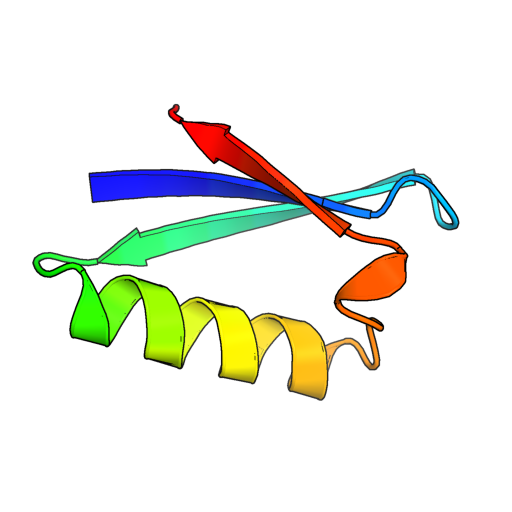Protein AF-A0A0F9RPN8-F1 (afdb_monomer_lite)

Secondary structure (DSSP, 8-state):
-EEEEEETTTTEEEEEE-SSHHHHHHHHHHHHHHHT--GGGEEEEE-

Sequence (47 aa):
MLFSIINDKIDDCVVVEGDTIEECQTKTMEELHKRGWDMSDCHSEEL

Organism: NCBI:txid412755

Radius of gyration: 9.87 Å; chains: 1; bounding box: 23×17×24 Å

pLDDT: mean 91.0, std 2.52, range [80.88, 93.94]

Structure (mmCIF, N/CA/C/O backbone):
data_AF-A0A0F9RPN8-F1
#
_entry.id   AF-A0A0F9RPN8-F1
#
loop_
_atom_site.group_PDB
_atom_site.id
_atom_site.type_symbol
_atom_site.label_atom_id
_atom_site.label_alt_id
_atom_site.label_comp_id
_atom_site.label_asym_id
_atom_site.label_entity_id
_atom_site.label_seq_id
_atom_site.pdbx_PDB_ins_code
_atom_site.Cartn_x
_atom_site.Cartn_y
_atom_site.Cartn_z
_atom_site.occupancy
_atom_site.B_iso_or_equiv
_atom_site.auth_seq_id
_atom_site.auth_comp_id
_atom_site.auth_asym_id
_atom_site.auth_atom_id
_atom_site.pdbx_PDB_model_num
ATOM 1 N N . MET A 1 1 ? -12.131 4.327 4.784 1.00 84.56 1 MET A N 1
ATOM 2 C CA . MET A 1 1 ? -11.221 5.114 3.924 1.00 8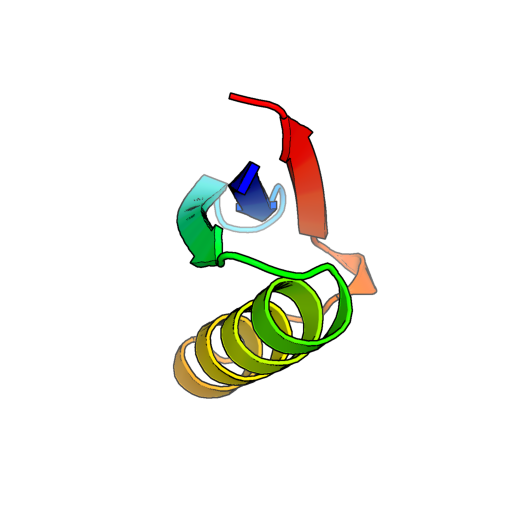4.56 1 MET A CA 1
ATOM 3 C C . MET A 1 1 ? -10.549 4.155 2.973 1.00 84.56 1 MET A C 1
ATOM 5 O O . MET A 1 1 ? -10.207 3.053 3.395 1.00 84.56 1 MET A O 1
ATOM 9 N N . LEU A 1 2 ? -10.412 4.556 1.716 1.00 89.25 2 LEU A N 1
ATOM 10 C CA . LEU A 1 2 ? -9.867 3.726 0.653 1.00 89.25 2 LEU A CA 1
ATOM 11 C C . LEU A 1 2 ? -8.741 4.504 -0.027 1.00 89.25 2 LEU A C 1
ATOM 13 O O . LEU A 1 2 ? -8.928 5.659 -0.395 1.00 89.25 2 LEU A O 1
ATOM 17 N N . PHE A 1 3 ? -7.570 3.894 -0.163 1.00 90.50 3 PHE A N 1
ATOM 18 C CA . PHE A 1 3 ? -6.466 4.485 -0.915 1.00 90.50 3 PHE A CA 1
ATOM 19 C C . PHE A 1 3 ? -5.656 3.395 -1.607 1.00 90.50 3 PHE A C 1
ATOM 21 O O . PHE A 1 3 ? -5.572 2.254 -1.147 1.00 90.50 3 PHE A O 1
ATOM 28 N N . SER A 1 4 ? -5.078 3.759 -2.741 1.00 92.12 4 SER A N 1
ATOM 29 C CA . SER A 1 4 ? -4.124 2.954 -3.486 1.00 92.12 4 SER A CA 1
ATOM 30 C C . SER A 1 4 ? -2.713 3.322 -3.054 1.00 92.12 4 SER A C 1
ATOM 32 O O . SER A 1 4 ? -2.392 4.499 -2.936 1.00 92.12 4 SER A O 1
ATOM 34 N N . ILE A 1 5 ? -1.861 2.331 -2.836 1.00 93.00 5 ILE A N 1
ATOM 35 C CA . ILE A 1 5 ? -0.421 2.499 -2.675 1.00 93.00 5 ILE A CA 1
ATOM 36 C C . ILE A 1 5 ? 0.223 2.038 -3.967 1.00 93.00 5 ILE A C 1
ATOM 38 O O . ILE A 1 5 ? 0.079 0.879 -4.352 1.00 93.00 5 ILE A O 1
ATOM 42 N N . ILE A 1 6 ? 0.933 2.941 -4.621 1.00 93.94 6 ILE A N 1
ATOM 43 C CA . ILE A 1 6 ? 1.567 2.726 -5.915 1.00 93.94 6 ILE A CA 1
ATOM 44 C C . ILE A 1 6 ? 3.072 2.674 -5.691 1.00 93.94 6 ILE A C 1
ATOM 46 O O . ILE A 1 6 ? 3.621 3.513 -4.980 1.00 93.94 6 ILE A O 1
ATOM 50 N N . ASN A 1 7 ? 3.726 1.679 -6.283 1.00 93.94 7 ASN A N 1
ATOM 51 C CA . ASN A 1 7 ? 5.173 1.538 -6.298 1.00 93.94 7 ASN A CA 1
ATOM 52 C C . ASN A 1 7 ? 5.698 1.821 -7.709 1.00 93.94 7 ASN A C 1
ATOM 54 O O . ASN A 1 7 ? 5.635 0.965 -8.595 1.00 93.94 7 ASN A O 1
ATOM 58 N N . ASP A 1 8 ? 6.255 3.016 -7.905 1.00 90.25 8 ASP A N 1
ATOM 59 C CA . ASP A 1 8 ? 6.707 3.509 -9.214 1.00 90.25 8 ASP A CA 1
ATOM 60 C C . ASP A 1 8 ? 7.883 2.710 -9.794 1.00 90.25 8 ASP A C 1
ATOM 62 O O . ASP A 1 8 ? 8.128 2.708 -11.000 1.00 90.25 8 ASP A O 1
ATOM 66 N N . LYS A 1 9 ? 8.651 2.030 -8.940 1.00 90.75 9 LYS A N 1
ATO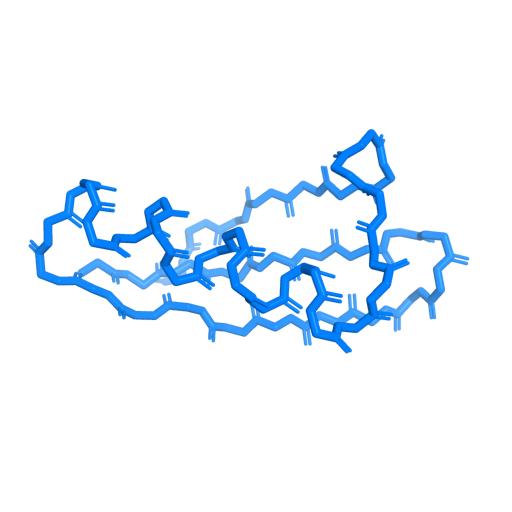M 67 C CA . LYS A 1 9 ? 9.871 1.323 -9.346 1.00 90.75 9 LYS A CA 1
ATOM 68 C C . LYS A 1 9 ? 9.586 -0.003 -10.032 1.00 90.75 9 LYS A C 1
ATOM 70 O O . LYS A 1 9 ? 10.372 -0.435 -10.876 1.00 90.75 9 LYS A O 1
ATOM 75 N N . ILE A 1 10 ? 8.509 -0.666 -9.624 1.00 90.81 10 ILE A N 1
ATOM 76 C CA . ILE A 1 10 ? 8.099 -1.962 -10.171 1.00 90.81 10 ILE A CA 1
ATOM 77 C C . ILE A 1 10 ? 6.775 -1.891 -10.935 1.00 90.81 10 ILE A C 1
ATOM 79 O O . ILE A 1 10 ? 6.347 -2.922 -11.442 1.00 90.81 10 I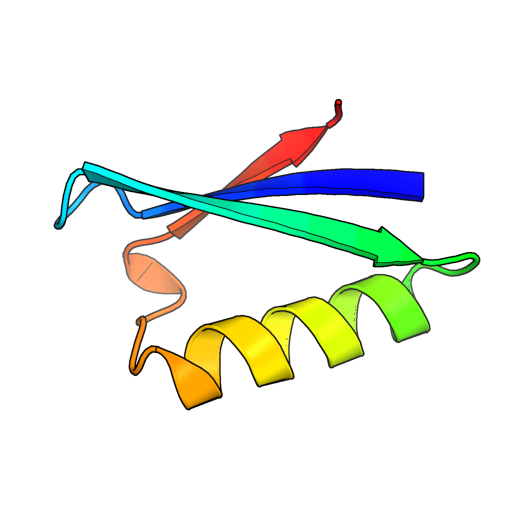LE A O 1
ATOM 83 N N . ASP A 1 11 ? 6.178 -0.697 -11.033 1.00 89.50 11 ASP A N 1
ATOM 84 C CA . ASP A 1 11 ? 4.911 -0.441 -11.726 1.00 89.50 11 ASP A CA 1
ATOM 85 C C . ASP A 1 11 ? 3.781 -1.351 -11.208 1.00 89.50 11 ASP A C 1
ATOM 87 O O . ASP A 1 11 ? 3.097 -2.039 -11.964 1.00 89.50 11 ASP A O 1
ATOM 91 N N . ASP A 1 12 ? 3.638 -1.408 -9.879 1.00 93.25 12 ASP A N 1
ATOM 92 C CA . ASP A 1 12 ? 2.632 -2.226 -9.191 1.00 93.25 12 ASP A CA 1
ATOM 93 C C . ASP A 1 12 ? 1.869 -1.386 -8.159 1.00 93.25 12 ASP A C 1
ATOM 95 O O . ASP A 1 12 ? 2.375 -0.377 -7.660 1.00 93.25 12 ASP A O 1
ATOM 99 N N . CYS A 1 13 ? 0.643 -1.790 -7.822 1.00 92.69 13 CYS A N 1
ATOM 100 C CA . CYS A 1 13 ? -0.178 -1.088 -6.840 1.00 92.69 13 CYS A CA 1
ATOM 101 C C . CYS A 1 13 ? -0.997 -2.029 -5.947 1.00 92.69 13 CYS A C 1
ATOM 103 O O . CYS A 1 13 ? -1.331 -3.161 -6.301 1.00 92.69 13 CYS A O 1
ATOM 105 N N . VAL A 1 14 ? -1.332 -1.551 -4.749 1.00 92.88 14 VAL A N 1
ATOM 106 C CA . VAL A 1 14 ? -2.208 -2.246 -3.803 1.00 92.88 14 VAL A CA 1
ATOM 107 C C . VAL A 1 14 ? -3.236 -1.294 -3.222 1.00 92.88 14 VAL A C 1
ATOM 109 O O . VAL A 1 14 ? -2.904 -0.213 -2.754 1.00 92.88 14 VAL A O 1
ATOM 112 N N . VAL A 1 15 ? -4.492 -1.727 -3.194 1.00 93.31 15 VAL A N 1
ATOM 113 C CA . VAL A 1 15 ? -5.567 -0.989 -2.531 1.00 93.31 15 VAL A CA 1
ATOM 114 C C . VAL A 1 15 ? -5.660 -1.418 -1.074 1.00 93.31 15 VAL A C 1
ATOM 116 O O . VAL A 1 15 ? -5.726 -2.611 -0.771 1.00 93.31 15 VAL A O 1
ATOM 119 N N . VAL A 1 16 ? -5.692 -0.435 -0.178 1.00 92.12 16 VAL A N 1
ATOM 120 C CA . VAL A 1 16 ? -5.859 -0.625 1.260 1.00 92.12 16 VAL A CA 1
ATOM 121 C C . VAL A 1 16 ? -7.151 0.052 1.706 1.00 92.12 16 VAL A C 1
ATOM 123 O O . VAL A 1 16 ? -7.411 1.215 1.402 1.00 92.12 16 VAL A O 1
ATOM 126 N N . GLU A 1 17 ? -7.961 -0.697 2.452 1.00 93.25 17 GLU A N 1
ATOM 127 C CA . GLU A 1 17 ? -9.206 -0.224 3.053 1.00 93.25 17 GLU A CA 1
ATOM 128 C C . GLU A 1 17 ? -9.123 -0.332 4.578 1.00 93.25 17 GLU A C 1
ATOM 130 O O . GLU A 1 17 ? -8.738 -1.377 5.114 1.00 93.25 17 GLU A O 1
ATOM 135 N N . GLY A 1 18 ? -9.515 0.722 5.290 1.00 91.31 18 GLY A N 1
ATOM 136 C CA . GLY A 1 18 ? -9.634 0.707 6.750 1.00 91.31 18 GLY A CA 1
ATOM 137 C C . GLY A 1 18 ? -10.629 1.737 7.270 1.00 91.31 18 GLY A C 1
ATOM 138 O O . GLY A 1 18 ? -10.904 2.745 6.613 1.00 91.31 18 GLY A O 1
ATOM 139 N N . ASP A 1 19 ? -11.168 1.498 8.461 1.00 90.19 19 ASP A N 1
ATOM 140 C CA . ASP A 1 19 ? -12.172 2.369 9.079 1.00 90.19 19 ASP A CA 1
ATOM 141 C C . ASP A 1 19 ? -11.530 3.589 9.755 1.00 90.19 19 ASP A C 1
ATOM 143 O O . ASP A 1 19 ? -12.140 4.654 9.861 1.00 90.19 19 ASP A O 1
ATOM 147 N N . THR A 1 20 ? -10.268 3.458 10.174 1.00 91.25 20 THR A N 1
ATOM 148 C CA . THR A 1 20 ? -9.491 4.504 10.855 1.00 91.25 20 THR A CA 1
ATOM 149 C C . THR A 1 20 ? -8.121 4.707 10.215 1.00 91.25 20 THR A C 1
ATOM 151 O O . THR A 1 20 ? -7.627 3.843 9.493 1.00 91.25 20 THR A O 1
ATOM 154 N N . ILE A 1 21 ? -7.482 5.852 10.488 1.00 87.88 21 ILE A N 1
ATOM 155 C CA . ILE A 1 21 ? -6.154 6.171 9.935 1.00 87.88 21 ILE A CA 1
ATOM 156 C C . ILE A 1 21 ? -5.103 5.179 10.450 1.00 87.88 21 ILE A C 1
ATOM 158 O O . ILE A 1 21 ? -4.260 4.732 9.679 1.00 87.88 21 ILE A O 1
ATOM 162 N N . GLU A 1 22 ? -5.168 4.800 11.728 1.00 91.44 22 GLU A N 1
ATOM 163 C CA . GLU A 1 22 ? -4.247 3.816 12.312 1.00 91.44 22 GLU A CA 1
ATOM 164 C C . GLU A 1 22 ? -4.376 2.454 11.629 1.00 91.44 22 GLU A C 1
ATOM 166 O O . GLU A 1 22 ? -3.373 1.872 11.230 1.00 91.44 22 GLU A O 1
ATOM 171 N N . GLU A 1 23 ? -5.603 1.976 11.410 1.00 92.81 23 GLU A N 1
ATOM 172 C CA . GLU A 1 23 ? -5.837 0.708 10.715 1.00 92.81 23 GLU A CA 1
ATOM 173 C C . GLU A 1 23 ? -5.319 0.745 9.272 1.00 92.81 23 GLU A C 1
ATOM 175 O O . GLU A 1 23 ? -4.683 -0.198 8.801 1.00 92.81 23 GLU A O 1
ATOM 180 N N . CYS A 1 24 ? -5.540 1.869 8.590 1.00 90.31 24 CYS A N 1
ATOM 181 C CA . CYS A 1 24 ? -5.019 2.128 7.256 1.00 90.31 24 CYS A CA 1
ATOM 182 C C . CYS A 1 24 ? -3.485 2.058 7.225 1.00 90.31 24 CYS A C 1
ATOM 184 O O . CYS A 1 24 ? -2.913 1.401 6.355 1.00 90.31 24 CYS A O 1
ATOM 186 N N . GLN A 1 25 ? -2.810 2.677 8.196 1.00 90.06 25 GLN A N 1
ATOM 187 C CA . GLN A 1 25 ? -1.352 2.630 8.322 1.00 90.06 25 GLN A CA 1
ATOM 188 C C . GLN A 1 25 ? -0.843 1.222 8.638 1.00 90.06 25 GLN A C 1
ATOM 190 O O . GLN A 1 25 ? 0.129 0.779 8.030 1.00 90.06 25 GLN A O 1
ATOM 195 N N . THR A 1 26 ? -1.496 0.493 9.546 1.00 93.56 26 THR A N 1
ATOM 196 C CA . THR A 1 26 ? -1.119 -0.889 9.869 1.00 93.56 26 THR A CA 1
ATOM 197 C C . THR A 1 26 ? -1.221 -1.784 8.639 1.00 93.56 26 THR A C 1
ATOM 199 O O . THR A 1 26 ? -0.234 -2.417 8.271 1.00 93.56 26 THR A O 1
ATOM 202 N N . LYS A 1 27 ? -2.365 -1.768 7.944 1.00 93.25 27 LYS A N 1
ATOM 203 C CA . LYS A 1 27 ? -2.577 -2.566 6.727 1.00 93.25 27 LYS A CA 1
ATOM 204 C C . LYS A 1 27 ? -1.598 -2.191 5.614 1.00 93.25 27 LYS A C 1
ATOM 206 O O . LYS A 1 27 ? -1.061 -3.067 4.947 1.00 93.25 27 LYS A O 1
ATOM 211 N N . THR A 1 28 ? -1.312 -0.899 5.455 1.00 91.69 28 THR A N 1
ATOM 212 C CA . THR A 1 28 ? -0.288 -0.393 4.526 1.00 91.69 28 THR A CA 1
ATOM 213 C C . THR A 1 28 ? 1.075 -1.015 4.804 1.00 91.69 28 THR A C 1
ATOM 215 O O . THR A 1 28 ? 1.695 -1.580 3.907 1.00 91.69 28 THR A O 1
ATOM 218 N N . MET A 1 29 ? 1.539 -0.940 6.051 1.00 91.69 29 MET A N 1
ATOM 219 C CA . MET A 1 29 ? 2.843 -1.471 6.452 1.00 91.69 29 MET A CA 1
ATOM 220 C C . MET A 1 29 ? 2.922 -2.988 6.276 1.00 91.69 29 MET A C 1
ATOM 222 O O . MET A 1 29 ? 3.940 -3.500 5.814 1.00 91.69 29 MET A O 1
ATOM 226 N N . GLU A 1 30 ? 1.850 -3.708 6.610 1.00 93.88 30 GLU A N 1
ATOM 227 C CA . GLU A 1 30 ? 1.760 -5.155 6.403 1.00 93.88 30 GLU A CA 1
ATOM 228 C C . GLU A 1 30 ? 1.849 -5.524 4.919 1.00 93.88 30 GLU A C 1
ATOM 230 O O . GLU A 1 30 ? 2.619 -6.411 4.546 1.00 93.88 30 GLU A O 1
ATOM 235 N N . GLU A 1 31 ? 1.108 -4.822 4.061 1.00 92.44 31 GLU A N 1
ATOM 236 C CA . GLU A 1 31 ? 1.081 -5.062 2.620 1.00 92.44 31 GLU A CA 1
ATOM 237 C C . GLU A 1 31 ? 2.411 -4.697 1.941 1.00 92.44 31 GLU A C 1
ATOM 239 O O . GLU A 1 31 ? 2.865 -5.434 1.060 1.00 92.44 31 GLU A O 1
ATOM 244 N N . LEU A 1 32 ? 3.076 -3.624 2.385 1.00 91.62 32 LEU A N 1
ATOM 245 C CA . LEU A 1 32 ? 4.427 -3.258 1.949 1.00 91.62 32 LEU A CA 1
ATOM 246 C C . LEU A 1 32 ? 5.448 -4.321 2.368 1.00 91.62 32 LEU A C 1
ATOM 248 O O . LEU A 1 32 ? 6.202 -4.823 1.535 1.00 91.62 32 LEU A O 1
ATOM 252 N N . HIS A 1 33 ? 5.435 -4.729 3.640 1.00 93.19 33 HIS A N 1
ATOM 253 C CA . HIS A 1 33 ? 6.360 -5.731 4.169 1.00 93.19 33 HIS A CA 1
ATOM 254 C C . HIS A 1 33 ? 6.180 -7.094 3.487 1.00 93.19 33 HIS A C 1
ATOM 256 O O . HIS A 1 33 ? 7.157 -7.740 3.110 1.00 93.19 33 HIS A O 1
ATOM 262 N N . LYS A 1 34 ? 4.933 -7.528 3.275 1.00 93.12 34 LYS A N 1
ATOM 263 C CA . LYS A 1 34 ? 4.602 -8.787 2.594 1.00 93.12 34 LYS A CA 1
ATOM 264 C C . LYS A 1 34 ? 5.101 -8.822 1.151 1.00 93.12 34 LYS A C 1
ATOM 266 O O . LYS A 1 34 ? 5.514 -9.881 0.683 1.00 93.12 34 LYS A O 1
ATOM 271 N N . ARG A 1 35 ? 5.062 -7.684 0.453 1.00 90.06 35 ARG A N 1
ATOM 272 C CA . ARG A 1 35 ? 5.572 -7.561 -0.919 1.00 90.06 35 ARG A CA 1
ATOM 273 C C . ARG A 1 35 ? 7.063 -7.221 -0.992 1.00 90.06 35 ARG A C 1
ATOM 275 O O . ARG A 1 35 ? 7.636 -7.275 -2.076 1.00 90.06 35 ARG A O 1
ATOM 282 N N . GLY A 1 36 ? 7.697 -6.890 0.134 1.00 92.12 36 GLY A N 1
ATOM 283 C CA . GLY A 1 36 ? 9.083 -6.424 0.172 1.00 92.12 36 GLY A CA 1
ATOM 284 C C . GLY A 1 36 ? 9.270 -5.050 -0.476 1.00 92.12 36 GLY A C 1
ATOM 285 O O . GLY A 1 36 ? 10.312 -4.795 -1.077 1.00 92.12 36 GLY A O 1
ATOM 286 N N . TRP A 1 37 ? 8.251 -4.192 -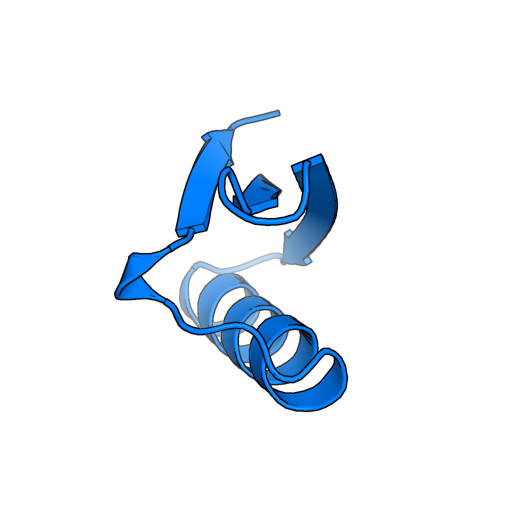0.412 1.00 93.00 37 TRP A N 1
ATOM 287 C CA . TRP A 1 37 ? 8.296 -2.840 -0.963 1.00 93.00 37 TRP A CA 1
ATOM 288 C C . TRP A 1 37 ? 8.954 -1.875 0.015 1.00 93.00 37 TRP A C 1
ATOM 290 O O . TRP A 1 37 ? 8.713 -1.930 1.221 1.00 93.00 37 TRP A O 1
ATOM 300 N N . ASP A 1 38 ? 9.761 -0.965 -0.524 1.00 90.25 38 ASP A N 1
ATOM 301 C CA . ASP A 1 38 ? 10.320 0.145 0.237 1.00 90.25 38 ASP A CA 1
ATOM 302 C C . ASP A 1 38 ? 9.350 1.329 0.194 1.00 90.25 38 ASP A C 1
ATOM 304 O O . ASP A 1 38 ? 8.869 1.704 -0.877 1.00 90.25 38 ASP A O 1
ATOM 308 N N . MET A 1 39 ? 9.073 1.940 1.346 1.00 86.00 39 MET A N 1
ATOM 309 C CA . MET A 1 39 ? 8.208 3.123 1.422 1.00 86.00 39 MET A CA 1
ATOM 310 C C . MET A 1 39 ? 8.744 4.306 0.618 1.00 86.00 39 MET A C 1
ATOM 312 O O . MET A 1 39 ? 7.960 5.125 0.158 1.00 86.00 39 MET A O 1
ATOM 316 N N . SER A 1 40 ? 10.062 4.400 0.446 1.00 89.88 40 SER A N 1
ATOM 317 C CA . SER A 1 40 ? 10.696 5.486 -0.307 1.00 89.88 40 SER A CA 1
ATOM 318 C C . SER A 1 40 ? 10.372 5.423 -1.800 1.00 89.88 40 SER A C 1
ATOM 320 O O . SER A 1 40 ? 10.437 6.443 -2.481 1.00 89.88 40 SER A O 1
ATOM 322 N N . ASP A 1 41 ? 10.031 4.228 -2.288 1.00 90.06 41 ASP A N 1
ATOM 323 C CA . ASP A 1 41 ? 9.673 3.950 -3.679 1.00 90.06 41 ASP A CA 1
ATOM 324 C C . ASP A 1 41 ? 8.141 3.971 -3.895 1.00 90.06 41 ASP A C 1
ATOM 326 O O . ASP A 1 41 ? 7.675 3.653 -4.989 1.00 90.06 41 ASP A O 1
ATOM 330 N N . CYS A 1 42 ? 7.355 4.304 -2.860 1.00 91.50 42 CYS A N 1
ATOM 331 C CA . CYS A 1 42 ? 5.895 4.250 -2.894 1.00 91.50 42 CYS A CA 1
ATOM 332 C C . CYS A 1 42 ? 5.243 5.615 -2.636 1.00 91.50 42 CYS A C 1
ATOM 334 O O . CYS A 1 42 ? 5.721 6.414 -1.831 1.00 91.50 42 CYS A O 1
ATOM 336 N N . HIS A 1 43 ? 4.077 5.836 -3.238 1.00 90.69 43 HIS A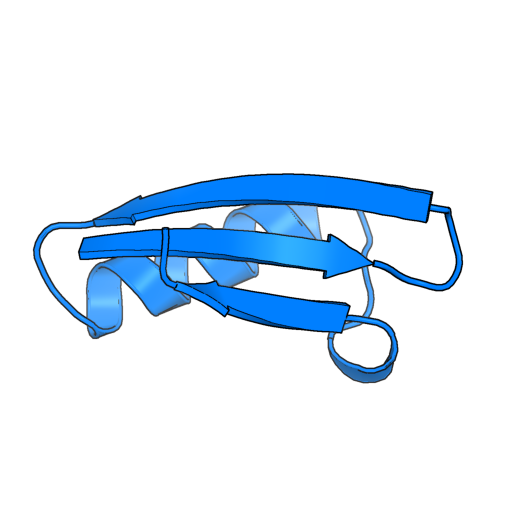 N 1
ATOM 337 C CA . HIS A 1 43 ? 3.182 6.941 -2.901 1.00 90.69 43 HIS A CA 1
ATOM 338 C C . HIS A 1 43 ? 1.736 6.449 -2.771 1.00 90.69 43 HIS A C 1
ATOM 340 O O . HIS A 1 43 ? 1.380 5.383 -3.269 1.00 90.69 43 HIS A O 1
ATOM 346 N N . SER A 1 44 ? 0.904 7.199 -2.048 1.00 89.00 44 SER A N 1
ATOM 347 C CA . SER A 1 44 ? -0.500 6.855 -1.813 1.00 89.00 44 SER A CA 1
ATOM 348 C C . SER A 1 44 ? -1.438 7.821 -2.533 1.00 89.00 44 SER A C 1
ATOM 350 O O . SER A 1 44 ? -1.263 9.033 -2.403 1.00 89.00 44 SER A O 1
ATOM 352 N N . GLU A 1 45 ? -2.469 7.302 -3.192 1.00 90.69 45 GLU A N 1
ATOM 353 C CA . GLU A 1 45 ? -3.558 8.075 -3.796 1.00 90.69 45 GLU A CA 1
ATOM 354 C C . GLU A 1 45 ? -4.902 7.693 -3.165 1.00 90.69 45 GLU A C 1
ATOM 356 O O . GLU A 1 45 ? -5.206 6.511 -3.015 1.00 90.69 45 GLU A O 1
ATOM 361 N N . GLU A 1 46 ? -5.713 8.682 -2.781 1.00 87.00 46 GLU A N 1
ATOM 362 C CA . GLU A 1 46 ? -7.083 8.443 -2.301 1.00 87.00 46 GLU A CA 1
ATOM 363 C C . GLU A 1 46 ? -7.976 7.988 -3.466 1.00 87.00 46 GLU A C 1
ATOM 365 O O . GLU A 1 46 ? -7.895 8.548 -4.563 1.00 87.00 46 GLU A O 1
ATOM 370 N N . LEU A 1 47 ? -8.799 6.962 -3.221 1.00 80.88 47 LEU A N 1
ATOM 371 C CA . LEU A 1 47 ? -9.719 6.364 -4.196 1.00 80.88 47 LEU A CA 1
ATOM 372 C C . LEU A 1 47 ? -11.178 6.730 -3.911 1.00 80.88 47 LEU A C 1
ATOM 374 O O . LEU A 1 47 ? -11.586 6.662 -2.728 1.00 80.88 47 LEU A O 1
#

Foldseek 3Di:
DKKKKAQPVVRDIDIADDPDPVSSVVRVVVVCVVVVHDVVRIDMGGD